Protein AF-A0A321LI64-F1 (afdb_monomer_lite)

Secondary structure (DSSP, 8-state):
--TTHHHHHHHHHHHHT-TTSS----HHHHHHHHHHHHTT--EE----HHHHHTT-EEHHHHHHT-

Radius of gyration: 12.72 Å; chains: 1; bounding box: 32×29×28 Å

pLDDT: mean 83.98, std 13.62, range [51.94, 98.0]

Sequence (66 aa):
MPRAELFLDSAYAIALSSPKDDKEWGITDCISFVVMRERRLTKALTTDRHFQQAGFRTLLRENLNL

Structure (mmCIF, N/CA/C/O backbone):
data_AF-A0A321LI64-F1
#
_entry.id   AF-A0A321LI64-F1
#
loop_
_atom_site.group_PDB
_atom_site.id
_atom_site.type_symbol
_atom_site.label_atom_id
_atom_site.label_alt_id
_atom_site.label_comp_id
_atom_site.label_asym_id
_atom_site.label_entity_id
_atom_site.label_seq_id
_atom_site.pdbx_PDB_ins_code
_atom_site.Cartn_x
_atom_site.Cartn_y
_atom_site.Cartn_z
_atom_site.occupancy
_atom_site.B_iso_or_equiv
_atom_site.auth_seq_id
_atom_site.auth_comp_id
_atom_site.auth_asym_id
_atom_site.auth_atom_id
_atom_site.pdbx_PDB_model_num
ATOM 1 N N . MET A 1 1 ? 14.558 -17.245 8.022 1.00 55.44 1 MET A N 1
ATOM 2 C CA . MET A 1 1 ? 14.570 -16.406 6.809 1.00 55.44 1 MET A CA 1
ATOM 3 C C . MET A 1 1 ? 15.804 -16.752 5.988 1.00 55.44 1 MET A C 1
ATOM 5 O O . MET A 1 1 ? 16.880 -16.239 6.292 1.00 55.44 1 MET A O 1
ATOM 9 N N . PRO A 1 2 ? 15.719 -17.697 5.039 1.00 54.31 2 PRO A N 1
ATOM 10 C CA . PRO A 1 2 ? 16.828 -17.968 4.137 1.00 54.31 2 PRO A CA 1
ATOM 11 C C . PRO A 1 2 ? 16.970 -16.797 3.153 1.00 54.31 2 PRO A C 1
ATOM 13 O O . PRO A 1 2 ? 15.997 -16.302 2.600 1.00 54.31 2 PRO A O 1
ATOM 16 N N . ARG A 1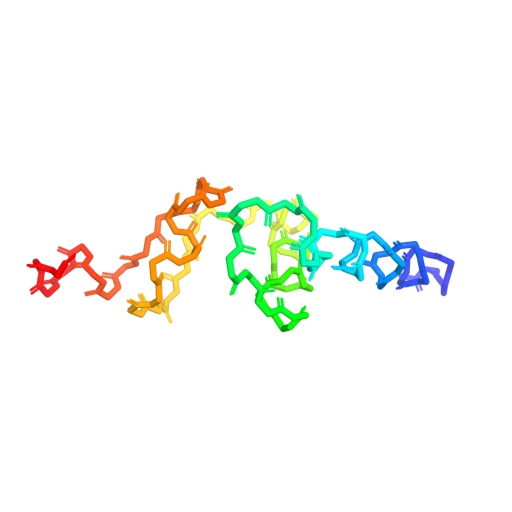 3 ? 18.208 -16.339 2.953 1.00 58.62 3 ARG A N 1
ATOM 17 C CA . ARG A 1 3 ? 18.605 -15.114 2.230 1.00 58.62 3 ARG A CA 1
ATOM 18 C C . ARG A 1 3 ? 18.072 -14.986 0.786 1.00 58.62 3 ARG A C 1
ATOM 20 O O . ARG A 1 3 ? 18.173 -13.906 0.222 1.00 58.62 3 ARG A O 1
ATOM 27 N N . ALA A 1 4 ? 17.527 -16.049 0.195 1.00 51.94 4 ALA A N 1
ATOM 28 C CA . ALA A 1 4 ? 17.065 -16.076 -1.193 1.00 51.94 4 ALA A CA 1
ATOM 29 C C . ALA A 1 4 ? 15.673 -15.448 -1.418 1.00 51.94 4 ALA A C 1
ATOM 31 O O . ALA A 1 4 ? 15.454 -14.884 -2.485 1.00 51.94 4 ALA A O 1
ATOM 32 N N . GLU A 1 5 ? 14.763 -15.487 -0.436 1.00 54.16 5 GLU A N 1
ATOM 33 C CA . GLU A 1 5 ? 13.413 -14.898 -0.576 1.00 54.16 5 GLU A CA 1
ATOM 34 C C . GLU A 1 5 ? 13.483 -13.365 -0.684 1.00 54.16 5 GLU A C 1
ATOM 36 O O . GLU A 1 5 ? 12.954 -12.783 -1.625 1.00 54.16 5 GLU A O 1
ATOM 41 N N . LEU A 1 6 ? 14.312 -12.728 0.154 1.00 56.66 6 LEU A N 1
ATOM 42 C CA . LEU A 1 6 ? 14.492 -11.269 0.180 1.00 56.66 6 LEU A CA 1
ATOM 43 C C . LEU A 1 6 ? 14.941 -10.667 -1.173 1.00 56.66 6 LEU A C 1
ATOM 45 O O . LEU A 1 6 ? 14.618 -9.520 -1.495 1.00 56.66 6 LEU A O 1
ATOM 49 N N . PHE A 1 7 ? 15.713 -11.422 -1.963 1.00 58.28 7 PHE A N 1
ATOM 50 C CA . PHE A 1 7 ? 16.167 -10.988 -3.291 1.00 58.28 7 PHE A CA 1
ATOM 51 C C . PHE A 1 7 ? 15.057 -11.070 -4.350 1.00 58.28 7 PHE A C 1
ATOM 53 O O . PHE A 1 7 ? 15.028 -10.239 -5.259 1.00 58.28 7 PHE A O 1
ATOM 60 N N . LEU A 1 8 ? 14.137 -12.034 -4.240 1.00 61.28 8 LEU A N 1
ATOM 61 C CA . LEU A 1 8 ? 12.986 -12.135 -5.142 1.00 61.28 8 LEU A CA 1
ATOM 62 C C . LEU A 1 8 ? 11.988 -11.000 -4.876 1.00 61.28 8 LEU A C 1
ATOM 64 O O . LEU A 1 8 ? 11.478 -10.399 -5.823 1.00 61.28 8 LEU A O 1
ATOM 68 N N . ASP A 1 9 ? 11.803 -10.633 -3.609 1.00 72.19 9 ASP A N 1
ATOM 69 C CA . ASP A 1 9 ? 10.878 -9.574 -3.191 1.00 72.19 9 ASP A CA 1
ATOM 70 C C . ASP A 1 9 ? 11.263 -8.198 -3.726 1.00 72.19 9 ASP A C 1
ATOM 72 O O . ASP A 1 9 ? 10.412 -7.425 -4.167 1.00 72.19 9 ASP A O 1
ATOM 76 N N . SER A 1 10 ? 12.560 -7.889 -3.724 1.00 74.56 10 SER A N 1
ATOM 77 C CA . SER A 1 10 ? 13.058 -6.593 -4.187 1.00 74.56 10 SER A CA 1
ATOM 78 C C . SER A 1 10 ? 13.023 -6.473 -5.714 1.00 74.56 10 SER A C 1
ATOM 80 O O . SER A 1 10 ? 12.620 -5.429 -6.228 1.00 74.56 10 SER A O 1
ATOM 82 N N . ALA A 1 11 ? 13.341 -7.538 -6.456 1.00 73.69 11 ALA A N 1
ATOM 83 C CA . ALA A 1 11 ? 13.169 -7.556 -7.912 1.00 73.69 11 ALA A CA 1
ATOM 84 C C . ALA A 1 11 ? 11.688 -7.428 -8.317 1.00 73.69 11 ALA A C 1
ATOM 86 O O . ALA A 1 11 ? 11.354 -6.688 -9.244 1.00 73.69 11 ALA A O 1
ATOM 87 N N . TYR A 1 12 ? 10.793 -8.100 -7.589 1.00 78.94 12 TYR A N 1
ATOM 88 C CA . TYR A 1 12 ? 9.352 -8.005 -7.806 1.00 78.94 12 TYR A CA 1
ATOM 89 C C . TYR A 1 12 ? 8.805 -6.609 -7.468 1.00 78.94 12 TYR A C 1
ATOM 91 O O . TYR A 1 12 ? 8.014 -6.059 -8.234 1.00 78.94 12 TYR A O 1
ATOM 99 N N . ALA A 1 13 ? 9.277 -5.985 -6.384 1.00 82.69 13 ALA A N 1
ATOM 100 C CA . ALA A 1 13 ? 8.908 -4.615 -6.038 1.00 82.69 13 ALA A CA 1
ATOM 101 C C . ALA A 1 13 ? 9.357 -3.598 -7.099 1.00 82.69 13 ALA A C 1
ATOM 103 O O . ALA A 1 13 ? 8.595 -2.699 -7.446 1.00 82.69 13 ALA A O 1
ATOM 104 N N . ILE A 1 14 ? 10.559 -3.763 -7.661 1.00 79.56 14 ILE A N 1
ATOM 105 C CA . ILE A 1 14 ? 11.039 -2.924 -8.769 1.00 79.56 14 ILE A CA 1
ATOM 106 C C . ILE A 1 14 ? 10.137 -3.090 -9.996 1.00 79.56 14 ILE A C 1
ATOM 108 O O . ILE A 1 14 ? 9.734 -2.091 -10.591 1.00 79.56 14 ILE A O 1
ATOM 112 N N . ALA A 1 15 ? 9.777 -4.328 -10.346 1.00 78.69 15 ALA A N 1
ATOM 113 C CA . ALA A 1 15 ? 8.880 -4.596 -11.467 1.00 78.69 15 ALA A CA 1
ATOM 114 C C . ALA A 1 15 ? 7.503 -3.930 -11.286 1.00 78.69 15 ALA A C 1
ATOM 116 O O . ALA A 1 15 ? 6.990 -3.351 -12.238 1.00 78.69 15 ALA A O 1
ATOM 117 N N . LEU A 1 16 ? 6.946 -3.954 -10.068 1.00 78.62 16 LEU A N 1
ATOM 118 C CA . LEU A 1 16 ? 5.672 -3.303 -9.728 1.00 78.62 16 LEU A CA 1
ATOM 119 C C . LEU A 1 16 ? 5.726 -1.768 -9.761 1.00 78.62 16 LEU A C 1
ATOM 121 O O . LEU A 1 16 ? 4.706 -1.133 -10.000 1.00 78.62 16 LEU A O 1
ATOM 125 N N . SER A 1 17 ? 6.896 -1.178 -9.512 1.00 79.69 17 SER A N 1
ATOM 126 C CA . SER A 1 17 ? 7.101 0.280 -9.537 1.00 79.69 17 SER A CA 1
ATOM 127 C C . SER A 1 17 ? 7.389 0.840 -10.938 1.00 79.69 17 SER A C 1
ATOM 129 O O . SER A 1 17 ? 7.752 2.006 -11.091 1.00 79.69 17 SER A O 1
ATOM 131 N N . SER A 1 18 ? 7.311 -0.003 -11.973 1.00 77.00 18 SER A N 1
ATOM 132 C CA . SER A 1 18 ? 7.653 0.376 -13.341 1.00 77.00 18 SER A CA 1
ATOM 133 C C . SER A 1 18 ? 6.722 1.486 -13.861 1.00 77.00 18 SER A C 1
ATOM 135 O O . SER A 1 18 ? 5.508 1.291 -13.869 1.00 77.00 18 SER A O 1
ATOM 137 N N . PRO A 1 19 ? 7.255 2.587 -14.432 1.00 67.62 19 PRO A N 1
ATOM 138 C CA . PRO A 1 19 ? 6.452 3.696 -14.971 1.00 67.62 19 PRO A CA 1
ATOM 139 C C . PRO A 1 19 ? 5.534 3.329 -16.148 1.00 67.62 19 PRO A C 1
ATOM 141 O O . PRO A 1 19 ? 4.811 4.181 -16.651 1.00 67.62 19 PRO A O 1
ATOM 144 N N . LYS A 1 20 ? 5.641 2.099 -16.667 1.00 65.50 20 LYS A N 1
ATOM 145 C CA . LYS A 1 20 ? 4.814 1.590 -17.772 1.00 65.50 20 LYS A CA 1
ATOM 146 C C . LYS A 1 20 ? 3.427 1.145 -17.320 1.00 65.50 20 LYS A C 1
ATOM 148 O O . LYS A 1 20 ? 2.550 1.010 -18.165 1.00 65.50 20 LYS A O 1
ATOM 153 N N . ASP A 1 21 ? 3.256 0.884 -16.029 1.00 62.12 21 ASP A N 1
ATOM 154 C CA . ASP A 1 21 ? 1.940 0.679 -15.451 1.00 62.12 21 ASP A CA 1
ATOM 155 C C . ASP A 1 21 ? 1.359 2.063 -15.141 1.00 62.12 21 ASP A C 1
ATOM 157 O O . ASP A 1 21 ? 2.069 2.914 -14.614 1.00 62.12 21 ASP A O 1
ATOM 161 N N . ASP A 1 22 ? 0.075 2.300 -15.428 1.00 67.56 22 ASP A N 1
ATOM 162 C CA . ASP A 1 22 ? -0.638 3.567 -15.146 1.00 67.56 22 ASP A CA 1
ATOM 163 C C . ASP A 1 22 ? -0.774 3.880 -13.630 1.00 67.56 22 ASP A C 1
ATOM 165 O O . ASP A 1 22 ? -1.727 4.519 -13.177 1.00 67.56 22 ASP A O 1
ATOM 169 N N . LYS A 1 23 ? 0.136 3.359 -12.802 1.00 68.94 23 LYS A N 1
ATOM 170 C CA . LYS A 1 23 ? 0.166 3.471 -11.350 1.00 68.94 23 LYS A CA 1
ATOM 171 C C . LYS A 1 23 ? 1.457 4.164 -10.931 1.00 68.94 23 LYS A C 1
ATOM 173 O O . LYS A 1 23 ? 2.551 3.678 -11.185 1.00 68.94 23 LYS A O 1
ATOM 178 N N . GLU A 1 24 ? 1.319 5.269 -10.210 1.00 81.88 24 GLU A N 1
ATOM 179 C CA . GLU A 1 24 ? 2.431 6.074 -9.682 1.00 81.88 24 GLU A CA 1
ATOM 180 C C . GLU A 1 24 ? 3.036 5.477 -8.391 1.00 81.88 24 GLU A C 1
ATOM 182 O O . GLU A 1 24 ? 3.418 6.204 -7.474 1.00 81.88 24 GLU A O 1
ATOM 187 N N . TRP A 1 25 ? 3.080 4.147 -8.266 1.00 89.25 25 TRP A N 1
ATOM 188 C CA . TRP 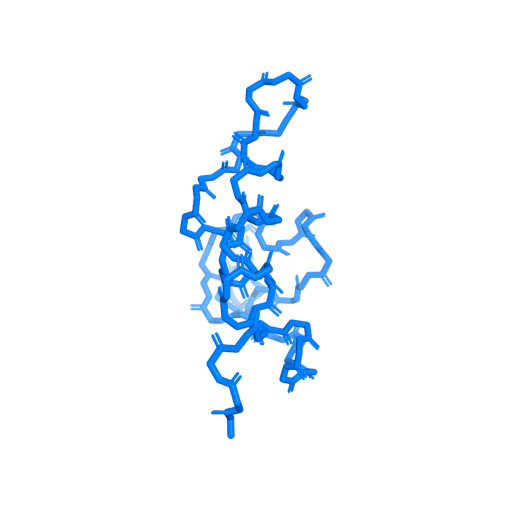A 1 25 ? 3.550 3.485 -7.047 1.00 89.25 25 TRP A CA 1
ATOM 189 C C . TRP A 1 25 ? 5.066 3.616 -6.894 1.00 89.25 25 TRP A C 1
ATOM 191 O O . TRP A 1 25 ? 5.833 3.239 -7.781 1.00 89.25 25 TRP A O 1
ATOM 201 N N . GLY A 1 26 ? 5.515 4.093 -5.733 1.00 87.88 26 GLY A N 1
ATOM 202 C CA . GLY A 1 26 ? 6.937 4.137 -5.415 1.00 87.88 26 GLY A CA 1
ATOM 203 C C . GLY A 1 26 ? 7.509 2.748 -5.114 1.00 87.88 26 GLY A C 1
ATOM 204 O O . GLY A 1 26 ? 6.792 1.815 -4.745 1.00 87.88 26 GLY A O 1
ATOM 205 N N . ILE A 1 27 ? 8.838 2.613 -5.180 1.00 87.94 27 ILE A N 1
ATOM 206 C CA . ILE A 1 27 ? 9.537 1.380 -4.767 1.00 87.94 27 ILE A CA 1
ATOM 207 C C . ILE A 1 27 ? 9.216 1.033 -3.302 1.00 87.94 27 ILE A C 1
ATOM 209 O O . ILE A 1 27 ? 8.977 -0.130 -2.982 1.00 87.94 27 ILE A O 1
ATOM 213 N N . THR A 1 28 ? 9.164 2.033 -2.416 1.00 89.75 28 THR A N 1
ATOM 214 C CA . THR A 1 28 ? 8.812 1.846 -0.997 1.00 89.75 28 THR A CA 1
ATOM 215 C C . THR A 1 28 ? 7.402 1.278 -0.819 1.00 89.75 28 THR A C 1
ATOM 217 O O . THR A 1 28 ? 7.208 0.386 0.012 1.00 89.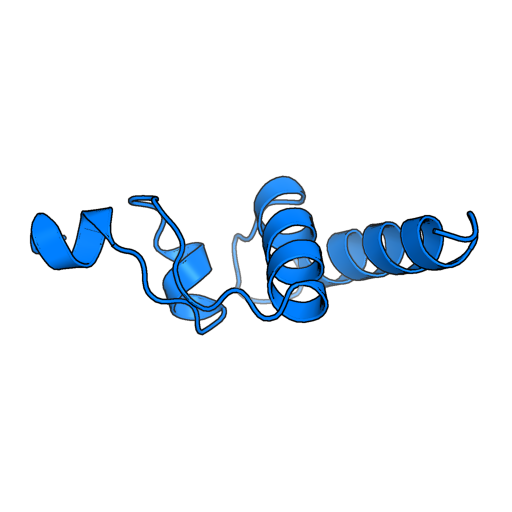75 28 THR A O 1
ATOM 220 N N . ASP A 1 29 ? 6.434 1.741 -1.616 1.00 91.56 29 ASP A N 1
ATOM 221 C CA . ASP A 1 29 ? 5.064 1.214 -1.607 1.00 91.56 29 ASP A CA 1
ATOM 222 C C . ASP A 1 29 ? 5.072 -0.258 -2.021 1.00 91.56 29 ASP A C 1
ATOM 224 O O . ASP A 1 29 ? 4.551 -1.119 -1.313 1.00 91.56 29 ASP A O 1
ATOM 228 N N . CYS A 1 30 ? 5.769 -0.573 -3.115 1.00 91.56 30 C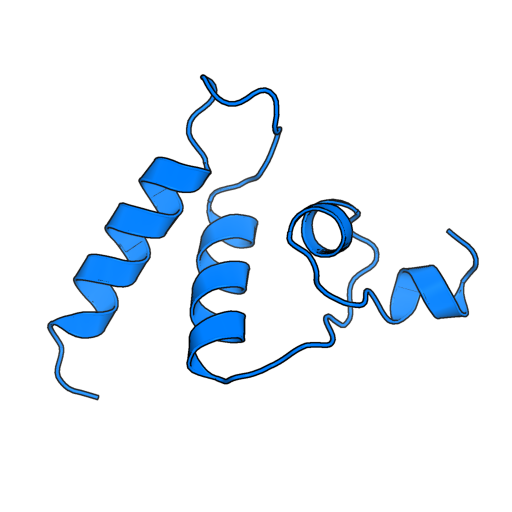YS A N 1
ATOM 229 C CA . CYS A 1 30 ? 5.843 -1.925 -3.655 1.00 91.56 30 CYS A CA 1
ATOM 230 C C . CYS A 1 30 ? 6.507 -2.910 -2.682 1.00 91.56 30 CYS A C 1
ATOM 232 O O . CYS A 1 30 ? 5.961 -3.987 -2.443 1.00 91.56 30 CYS A O 1
ATOM 234 N N . ILE A 1 31 ? 7.633 -2.536 -2.062 1.00 90.31 31 ILE A N 1
ATOM 235 C CA . ILE A 1 31 ? 8.279 -3.350 -1.016 1.00 90.31 31 ILE A CA 1
ATOM 236 C C . ILE A 1 31 ? 7.310 -3.573 0.150 1.00 90.31 31 ILE A C 1
ATOM 238 O O . ILE A 1 31 ? 7.175 -4.696 0.639 1.00 90.31 31 ILE A O 1
ATOM 242 N N . SER A 1 32 ? 6.596 -2.524 0.570 1.00 92.38 32 SER A N 1
ATOM 243 C CA . SER A 1 32 ? 5.603 -2.634 1.642 1.00 92.38 32 SER A CA 1
ATOM 244 C C . SER A 1 32 ? 4.499 -3.626 1.276 1.00 92.38 32 SER A C 1
ATOM 246 O O . SER A 1 32 ? 4.134 -4.457 2.106 1.00 92.38 32 SER A O 1
ATOM 248 N N . PHE A 1 33 ? 4.006 -3.611 0.035 1.00 92.25 33 PHE A N 1
ATOM 249 C CA . PHE A 1 33 ? 2.976 -4.544 -0.429 1.00 92.25 33 PHE A CA 1
ATOM 250 C C . PHE A 1 33 ? 3.443 -5.998 -0.382 1.00 92.25 33 PHE A C 1
ATOM 252 O O . PHE A 1 33 ? 2.678 -6.861 0.053 1.00 92.25 33 PHE A O 1
ATOM 259 N N . VAL A 1 34 ? 4.681 -6.272 -0.803 1.00 91.00 34 VAL A N 1
ATOM 260 C CA . VAL A 1 34 ? 5.259 -7.623 -0.755 1.00 91.00 34 VAL A CA 1
ATOM 261 C C . VAL A 1 34 ? 5.330 -8.111 0.686 1.00 91.00 34 VAL A C 1
ATOM 263 O O . VAL A 1 34 ? 4.681 -9.100 1.025 1.00 91.00 34 VAL A O 1
ATOM 266 N N . VAL A 1 35 ? 5.987 -7.347 1.564 1.00 90.75 35 VAL A N 1
ATOM 267 C CA . VAL A 1 35 ? 6.133 -7.699 2.985 1.00 90.75 35 VAL A CA 1
ATOM 268 C C . VAL A 1 35 ? 4.772 -7.892 3.657 1.00 90.75 35 VAL A C 1
ATOM 270 O O . VAL A 1 35 ? 4.586 -8.814 4.453 1.00 90.75 35 VAL A O 1
ATOM 273 N N . MET A 1 36 ? 3.794 -7.037 3.348 1.00 94.00 36 MET A N 1
ATOM 274 C CA . MET A 1 36 ? 2.442 -7.169 3.887 1.00 94.00 36 MET A CA 1
ATOM 275 C C . MET A 1 36 ? 1.754 -8.449 3.407 1.00 94.00 36 MET A C 1
ATOM 277 O O . MET A 1 36 ? 1.136 -9.130 4.225 1.00 94.00 36 MET A O 1
ATOM 281 N N . ARG A 1 37 ? 1.878 -8.821 2.127 1.00 90.88 37 ARG A N 1
ATOM 282 C CA . ARG A 1 37 ? 1.301 -10.067 1.590 1.00 90.88 37 ARG A CA 1
ATOM 283 C C . ARG A 1 37 ? 1.935 -11.302 2.218 1.00 90.88 37 ARG A C 1
ATOM 285 O O . ARG A 1 37 ? 1.203 -12.174 2.684 1.00 90.88 37 ARG A O 1
ATOM 292 N N . GLU A 1 38 ? 3.260 -11.348 2.306 1.00 89.44 38 GLU A N 1
ATOM 293 C CA . GLU A 1 38 ? 3.989 -12.454 2.940 1.00 89.44 38 GLU A CA 1
ATOM 294 C C . GLU A 1 38 ? 3.576 -12.650 4.400 1.00 89.44 38 GLU A C 1
ATOM 296 O O . GLU A 1 38 ? 3.316 -13.765 4.857 1.00 89.44 38 GLU A O 1
ATOM 301 N N . ARG A 1 39 ? 3.446 -11.538 5.131 1.00 92.12 39 ARG A N 1
ATOM 302 C CA . ARG A 1 39 ? 3.042 -11.532 6.541 1.00 92.12 39 ARG A CA 1
ATOM 303 C C . ARG A 1 39 ? 1.531 -11.610 6.743 1.00 92.12 39 ARG A C 1
ATOM 305 O O . ARG A 1 39 ? 1.078 -11.562 7.885 1.00 92.12 39 ARG A O 1
ATOM 312 N N . ARG A 1 40 ? 0.751 -11.727 5.663 1.00 94.44 40 ARG A N 1
ATOM 313 C CA . ARG A 1 40 ? -0.721 -11.771 5.677 1.00 94.44 40 ARG A CA 1
ATOM 314 C C . ARG A 1 40 ? -1.352 -10.572 6.400 1.00 94.44 40 ARG A C 1
ATOM 316 O O . ARG A 1 40 ? -2.392 -10.691 7.048 1.00 94.44 40 ARG A O 1
ATOM 323 N N . LEU A 1 41 ? -0.721 -9.407 6.293 1.00 97.06 41 LEU A N 1
ATOM 324 C CA . LEU A 1 41 ? -1.219 -8.143 6.816 1.00 97.06 41 LEU A CA 1
ATOM 325 C C . LEU A 1 41 ? -2.181 -7.519 5.806 1.00 97.06 41 LEU A C 1
ATOM 327 O O . LEU A 1 41 ? -1.844 -7.326 4.643 1.00 97.06 41 LEU A O 1
ATOM 331 N N . THR A 1 42 ? -3.379 -7.165 6.265 1.00 97.62 42 THR A N 1
ATOM 332 C CA . THR A 1 42 ? -4.433 -6.582 5.415 1.00 97.62 42 THR A CA 1
ATOM 333 C C . THR A 1 42 ? -4.705 -5.109 5.707 1.00 97.62 42 THR A C 1
ATOM 335 O O . THR A 1 42 ? -5.419 -4.455 4.951 1.00 97.62 42 THR A O 1
ATOM 338 N N . LYS A 1 43 ? -4.147 -4.574 6.799 1.00 98.00 43 LYS A N 1
ATOM 339 C CA . LYS A 1 43 ? -4.375 -3.208 7.283 1.00 98.00 43 LYS A CA 1
ATOM 340 C C . LYS A 1 43 ? -3.064 -2.427 7.277 1.00 98.00 43 LYS A C 1
ATOM 342 O O . LYS A 1 43 ? -2.112 -2.837 7.935 1.00 98.00 43 LYS A O 1
ATOM 347 N N . ALA A 1 44 ? -3.041 -1.303 6.576 1.00 97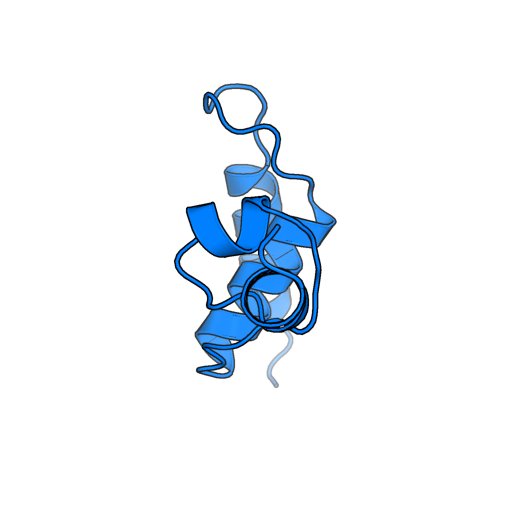.56 44 ALA A N 1
ATOM 348 C CA . ALA A 1 44 ? -1.947 -0.344 6.567 1.00 97.56 44 ALA A CA 1
ATOM 349 C C . ALA A 1 44 ? -2.326 0.882 7.408 1.00 97.56 44 ALA A C 1
ATOM 351 O O . ALA A 1 44 ? -3.396 1.472 7.233 1.00 97.56 44 ALA A O 1
ATOM 352 N N . LEU A 1 45 ? -1.443 1.292 8.317 1.00 97.12 45 LEU A N 1
ATOM 353 C CA . LEU A 1 45 ? -1.597 2.536 9.070 1.00 97.12 45 LEU A CA 1
ATOM 354 C C . LEU A 1 45 ? -0.988 3.691 8.266 1.00 97.12 45 LEU A C 1
ATOM 356 O O . LEU A 1 45 ? 0.122 4.133 8.535 1.00 97.12 45 LEU A O 1
ATOM 360 N N . THR A 1 46 ? -1.696 4.133 7.233 1.00 95.19 46 THR A N 1
ATOM 361 C CA . THR A 1 46 ? -1.245 5.201 6.332 1.00 95.19 46 THR A CA 1
ATOM 362 C C . THR A 1 46 ? -2.434 5.978 5.777 1.00 95.19 46 THR A C 1
ATOM 364 O O . THR A 1 46 ? -3.563 5.473 5.764 1.00 95.19 46 THR A O 1
ATOM 367 N N . THR A 1 47 ? -2.181 7.209 5.333 1.00 95.75 47 THR A N 1
ATOM 368 C CA . THR A 1 47 ? -3.111 8.012 4.531 1.00 95.75 47 THR A CA 1
ATOM 369 C C . THR A 1 47 ? -2.873 7.856 3.027 1.00 95.75 47 THR A C 1
ATOM 371 O O . THR A 1 47 ? -3.605 8.443 2.237 1.00 95.75 47 THR A O 1
ATOM 374 N N . ASP A 1 48 ? -1.884 7.071 2.602 1.00 94.19 48 ASP A N 1
ATOM 375 C CA . ASP A 1 48 ? -1.544 6.895 1.191 1.00 94.19 48 ASP A CA 1
ATOM 376 C C . ASP A 1 48 ? -2.583 6.035 0.441 1.00 94.19 48 ASP A C 1
ATOM 378 O O . ASP A 1 48 ? -2.895 4.911 0.843 1.00 94.19 48 ASP A O 1
ATOM 382 N N . ARG A 1 49 ? -3.118 6.559 -0.671 1.00 93.00 49 ARG A N 1
ATOM 383 C CA . ARG A 1 49 ? -4.122 5.879 -1.511 1.00 93.00 49 ARG A CA 1
ATOM 384 C C . ARG A 1 49 ? -3.564 4.662 -2.254 1.00 93.00 49 ARG A C 1
ATOM 386 O O . ARG A 1 49 ? -4.340 3.782 -2.627 1.00 93.00 49 ARG A O 1
ATOM 393 N N . HIS A 1 50 ? -2.250 4.580 -2.468 1.00 93.75 50 HIS A N 1
ATOM 394 C CA . HIS A 1 50 ? -1.623 3.470 -3.196 1.00 93.75 50 HIS A CA 1
ATOM 395 C C . HIS A 1 50 ? -1.880 2.130 -2.502 1.00 93.75 50 HIS A C 1
ATOM 397 O O . HIS A 1 50 ? -2.145 1.123 -3.155 1.00 93.75 50 HIS A O 1
ATOM 403 N N . PHE A 1 51 ? -1.925 2.131 -1.169 1.00 95.19 51 PHE A N 1
ATOM 404 C CA . PHE A 1 51 ? -2.246 0.945 -0.380 1.00 95.19 51 PHE A CA 1
ATOM 405 C C . PHE A 1 51 ? -3.695 0.482 -0.593 1.00 95.19 51 PHE A C 1
ATOM 407 O O . PHE A 1 51 ? -3.926 -0.722 -0.680 1.00 95.19 51 PHE A O 1
ATOM 414 N N . GLN A 1 52 ? -4.657 1.402 -0.757 1.00 94.62 52 GLN A N 1
ATOM 415 C CA . GLN A 1 52 ? -6.034 1.037 -1.124 1.00 94.62 52 GLN A CA 1
ATOM 416 C C . GLN A 1 52 ? -6.096 0.437 -2.531 1.00 94.62 52 GLN A C 1
ATOM 418 O O . GLN A 1 52 ? -6.718 -0.605 -2.725 1.00 94.62 52 GLN A O 1
ATOM 423 N N . GLN A 1 53 ? -5.409 1.047 -3.503 1.00 92.62 53 GLN A N 1
ATOM 424 C CA . GLN A 1 53 ? -5.338 0.534 -4.878 1.00 92.62 53 GLN A CA 1
ATOM 425 C C . GLN A 1 53 ? -4.707 -0.865 -4.949 1.00 92.62 53 GLN A C 1
ATOM 427 O O . GLN A 1 53 ? -5.104 -1.682 -5.777 1.00 92.62 53 GLN A O 1
ATOM 432 N N . ALA A 1 54 ? -3.742 -1.154 -4.073 1.00 92.31 54 ALA A N 1
ATOM 433 C CA . ALA A 1 54 ? -3.103 -2.462 -3.953 1.00 92.31 54 ALA A CA 1
ATOM 434 C C . ALA A 1 54 ? -3.945 -3.505 -3.182 1.00 92.31 54 ALA A C 1
ATOM 436 O O . ALA A 1 54 ? -3.532 -4.666 -3.086 1.00 92.31 54 ALA A O 1
ATOM 437 N N . GLY A 1 55 ? -5.117 -3.114 -2.663 1.00 94.50 55 GLY A N 1
ATOM 438 C CA . GLY A 1 55 ? -6.085 -3.988 -1.993 1.00 94.50 55 GLY A CA 1
ATOM 439 C C . GLY A 1 55 ? -5.993 -4.026 -0.463 1.00 94.50 55 GLY A C 1
ATOM 440 O O . GLY A 1 55 ? -6.609 -4.891 0.159 1.00 94.50 55 GLY A O 1
ATOM 441 N N . PHE A 1 56 ? -5.236 -3.122 0.164 1.00 97.12 56 PHE A N 1
ATOM 442 C CA . PHE A 1 56 ? -5.127 -3.027 1.622 1.00 97.12 56 PHE A CA 1
ATOM 443 C C . PHE A 1 56 ? -6.121 -2.021 2.209 1.00 97.12 56 PHE A C 1
ATOM 445 O O . PHE A 1 56 ? -6.485 -1.022 1.593 1.00 97.12 56 PHE A O 1
ATOM 452 N N . ARG A 1 57 ? -6.510 -2.244 3.464 1.00 97.62 57 ARG A N 1
ATOM 453 C CA . ARG A 1 57 ? -7.301 -1.287 4.246 1.00 97.62 57 ARG A CA 1
ATOM 454 C C . ARG A 1 57 ? -6.409 -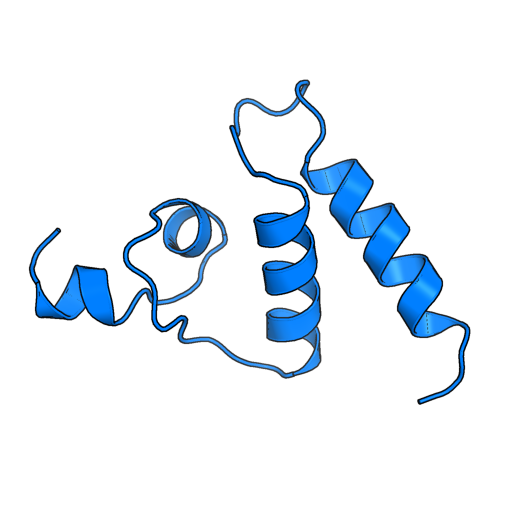0.208 4.837 1.00 97.62 57 ARG A C 1
ATOM 456 O O . ARG A 1 57 ? -5.532 -0.518 5.641 1.00 97.62 57 ARG A O 1
ATOM 463 N N . THR A 1 58 ? -6.640 1.050 4.491 1.00 97.25 58 THR A N 1
ATOM 464 C CA . THR A 1 58 ? -5.857 2.186 4.999 1.00 97.25 58 THR A CA 1
ATOM 465 C C . THR A 1 58 ? -6.549 2.824 6.193 1.00 97.25 58 THR A C 1
ATOM 467 O O . THR A 1 58 ? -7.440 3.661 6.040 1.00 97.25 58 THR A O 1
ATOM 470 N N . LEU A 1 59 ? -6.128 2.435 7.394 1.00 96.88 59 LEU A N 1
ATOM 471 C CA . LEU A 1 59 ? -6.821 2.770 8.639 1.00 96.88 59 LEU A CA 1
ATOM 472 C C . LEU A 1 59 ? -6.934 4.278 8.879 1.00 96.88 59 LEU A C 1
ATOM 474 O O . LEU A 1 59 ? -7.956 4.735 9.377 1.00 96.88 59 LEU A O 1
ATOM 478 N N . LEU A 1 60 ? -5.908 5.061 8.528 1.00 96.56 60 LEU A N 1
ATOM 479 C CA . LEU A 1 60 ? -5.964 6.510 8.729 1.00 96.56 60 LEU A CA 1
ATOM 480 C C . LEU A 1 60 ? -6.918 7.179 7.741 1.00 96.56 60 LEU A C 1
ATOM 482 O O . LEU A 1 60 ? -7.648 8.068 8.151 1.00 96.56 60 LEU A O 1
ATOM 486 N N . ARG A 1 61 ? -6.983 6.734 6.479 1.00 94.00 61 ARG A N 1
ATOM 487 C CA . ARG A 1 61 ? -7.976 7.273 5.532 1.00 94.00 61 ARG A CA 1
ATOM 488 C C . ARG A 1 61 ? -9.405 6.929 5.933 1.00 94.00 61 ARG A C 1
ATOM 490 O O . ARG A 1 61 ? -10.253 7.808 5.924 1.00 94.00 61 ARG A O 1
ATOM 497 N N . GLU A 1 62 ? -9.648 5.675 6.317 1.00 91.94 62 GLU A N 1
ATOM 498 C CA . GLU A 1 62 ? -10.970 5.211 6.760 1.00 91.94 62 GLU A CA 1
ATOM 499 C C . GLU A 1 62 ? -11.450 5.990 7.994 1.00 91.94 62 GLU A C 1
ATOM 501 O O . GLU A 1 62 ? -12.597 6.415 8.043 1.00 91.94 62 GLU A O 1
ATOM 506 N N . ASN A 1 63 ? -10.567 6.222 8.973 1.00 92.44 63 ASN A N 1
ATOM 507 C CA . ASN A 1 63 ? -10.920 6.956 10.193 1.00 92.44 63 ASN A CA 1
ATOM 508 C C . ASN A 1 63 ? -11.059 8.470 9.978 1.00 92.44 63 ASN A C 1
ATOM 510 O O . ASN A 1 63 ? -11.814 9.120 10.696 1.00 92.44 63 ASN A O 1
ATOM 514 N N . LEU A 1 64 ? -10.310 9.040 9.031 1.00 91.19 64 LEU A N 1
ATOM 515 C CA . LEU A 1 64 ? -10.315 10.477 8.741 1.00 91.19 64 LEU A CA 1
ATOM 516 C C . LEU A 1 64 ? -11.273 10.855 7.599 1.00 91.19 64 LEU A C 1
ATOM 518 O O . LEU A 1 64 ? -11.360 12.033 7.265 1.00 91.19 64 LEU A O 1
ATOM 522 N N . ASN A 1 65 ? -11.994 9.886 7.021 1.00 85.88 65 ASN A N 1
ATOM 523 C CA . ASN A 1 65 ? -12.875 10.057 5.860 1.00 85.88 65 ASN A CA 1
ATOM 524 C C . ASN A 1 65 ? -12.175 10.738 4.661 1.00 85.88 65 ASN A C 1
ATOM 526 O O . ASN A 1 65 ? -12.727 11.661 4.060 1.00 85.88 65 ASN A O 1
ATOM 530 N N . LEU A 1 66 ? -10.948 10.295 4.345 1.00 77.62 66 LEU A N 1
ATOM 531 C CA . LEU A 1 66 ? -10.093 10.825 3.266 1.00 77.62 66 LEU A CA 1
ATOM 532 C C . LEU A 1 66 ? -10.206 10.057 1.951 1.00 77.62 66 LEU A C 1
ATOM 534 O O . LEU A 1 66 ? -10.123 8.808 1.963 1.00 77.62 66 LEU A O 1
#

Foldseek 3Di:
DPPVVVVVQQVQLVVVCDPVPPDNDDSVNSSVLSVCVVVVNQEDQDPDCVSVVSRHHHVVCVVVVD